Protein AF-Q3Z9Q5-F1 (afdb_monomer)

InterPro domains:
  IPR000878 Tetrapyrrole methylase [PF00590] (7-148)
  IPR012818 Precorrin-6Y methyltransferase [cd11644] (8-161)
  IPR014776 Tetrapyrrole methylase, subdomain 2 [G3DSA:3.30.950.10] (51-164)
  IPR014777 Tetrapyrrole methylase, subdomain 1 [G3DSA:3.40.1010.10] (1-50)
  IPR035996 Tetrapyrrole methylase superfamily [SSF53790] (7-161)
  IPR050714 Cobalamin biosynthesis methyltransferase [PTHR43182] (4-163)

Organism: Dehalococcoides mccartyi (strain ATCC BAA-2266 / KCTC 15142 / 195) (NCBI:txid243164)

pLDDT: mean 90.01, std 10.98, range [51.0, 98.69]

Structure (mmCIF, N/CA/C/O backbone):
data_AF-Q3Z9Q5-F1
#
_entry.id   AF-Q3Z9Q5-F1
#
loop_
_atom_site.group_PDB
_atom_site.id
_atom_site.type_symbol
_atom_site.label_atom_id
_atom_site.label_alt_id
_atom_site.label_comp_id
_atom_site.label_asym_id
_atom_site.label_entity_id
_atom_site.label_seq_id
_atom_site.pdbx_PDB_ins_code
_atom_site.Cartn_x
_atom_site.Cartn_y
_atom_site.Cartn_z
_atom_site.occupancy
_atom_site.B_iso_or_equiv
_atom_site.auth_seq_id
_atom_site.auth_comp_id
_atom_site.auth_asym_id
_atom_site.auth_atom_id
_atom_site.pdbx_PDB_model_num
ATOM 1 N N . MET A 1 1 ? -16.118 13.053 15.402 1.00 64.06 1 MET A N 1
ATOM 2 C CA . MET A 1 1 ? -15.654 13.420 16.759 1.00 64.06 1 MET A CA 1
ATOM 3 C C . MET A 1 1 ? -15.403 12.155 17.595 1.00 64.06 1 MET A C 1
ATOM 5 O O . MET A 1 1 ? -16.195 11.872 18.482 1.00 64.06 1 MET A O 1
ATOM 9 N N . PRO A 1 2 ? -14.334 11.372 17.342 1.00 81.06 2 PRO A N 1
ATOM 10 C CA . PRO A 1 2 ? -14.096 10.114 18.070 1.00 81.06 2 PRO A CA 1
ATOM 11 C C . PRO A 1 2 ? -13.952 10.285 19.593 1.00 81.06 2 PRO A C 1
ATOM 13 O O . PRO A 1 2 ? -14.474 9.485 20.356 1.00 81.06 2 PRO A O 1
ATOM 16 N N . LYS A 1 3 ? -13.321 11.381 20.036 1.00 85.88 3 LYS A N 1
ATOM 17 C CA . LYS A 1 3 ? -13.157 11.705 21.464 1.00 85.88 3 LYS A CA 1
ATOM 18 C C . LYS A 1 3 ? -14.478 11.958 22.194 1.00 85.88 3 LYS A C 1
ATOM 20 O O . LYS A 1 3 ? -14.591 11.606 23.357 1.00 85.88 3 LYS A O 1
ATOM 25 N N . LEU A 1 4 ? -15.459 12.571 21.528 1.00 90.00 4 LEU A N 1
ATOM 26 C CA . LEU A 1 4 ? -16.760 12.841 22.145 1.00 90.00 4 LEU A CA 1
ATOM 27 C C . LEU A 1 4 ? -17.525 11.531 22.368 1.00 90.00 4 LEU A C 1
ATOM 29 O O . LEU A 1 4 ? -17.988 11.290 23.474 1.00 90.00 4 LEU A O 1
ATOM 33 N N . ALA A 1 5 ? -17.539 10.659 21.354 1.00 89.56 5 ALA A N 1
ATOM 34 C CA . ALA A 1 5 ? -18.138 9.330 21.457 1.00 89.56 5 ALA A CA 1
ATOM 35 C C . ALA A 1 5 ? -17.489 8.490 22.571 1.00 89.56 5 ALA A C 1
ATOM 37 O O . ALA A 1 5 ? -18.191 7.817 23.314 1.00 89.56 5 ALA A O 1
ATOM 38 N N . ALA A 1 6 ? -16.161 8.568 22.729 1.00 91.56 6 ALA A N 1
ATOM 39 C CA . ALA A 1 6 ? -15.458 7.900 23.825 1.00 91.56 6 ALA A CA 1
ATOM 40 C C . ALA A 1 6 ? -15.893 8.425 25.208 1.00 91.56 6 ALA A C 1
ATOM 42 O O . ALA A 1 6 ? -16.159 7.633 26.106 1.00 91.56 6 ALA A O 1
ATOM 43 N N . LEU A 1 7 ? -16.006 9.746 25.384 1.00 93.00 7 LEU A N 1
ATOM 44 C CA . LEU A 1 7 ? -16.436 10.343 26.655 1.00 93.00 7 LEU A CA 1
ATOM 45 C C . LEU A 1 7 ? -17.888 9.994 27.006 1.00 93.00 7 LEU A C 1
ATOM 47 O O . LEU A 1 7 ? -18.184 9.672 28.156 1.00 93.00 7 LEU A O 1
ATOM 51 N N . GLU A 1 8 ? -18.791 10.054 26.027 1.00 94.62 8 GLU A N 1
ATOM 52 C CA . GLU A 1 8 ? -20.200 9.691 26.214 1.00 94.62 8 GLU A CA 1
ATOM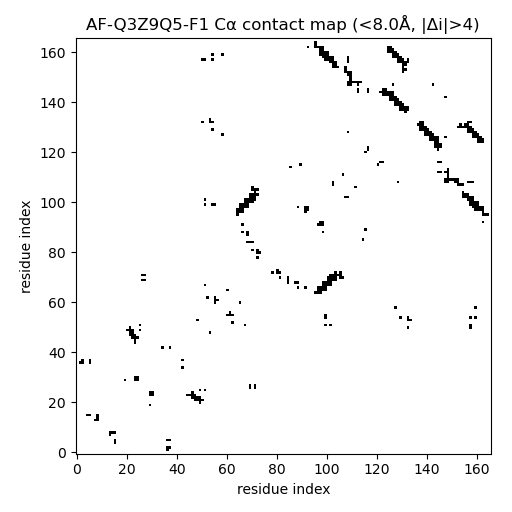 53 C C . GLU A 1 8 ? -20.342 8.214 26.586 1.00 94.62 8 GLU A C 1
ATOM 55 O O . GLU A 1 8 ? -20.997 7.890 27.577 1.00 94.62 8 GLU A O 1
ATOM 60 N N . ALA A 1 9 ? -19.644 7.332 25.870 1.00 94.81 9 ALA A N 1
ATOM 61 C CA . ALA A 1 9 ? -19.679 5.905 26.146 1.00 94.81 9 ALA A CA 1
ATOM 62 C C . ALA A 1 9 ? -19.088 5.545 27.517 1.00 94.81 9 ALA A C 1
ATOM 64 O O . ALA A 1 9 ? -19.660 4.711 28.212 1.00 94.81 9 ALA A O 1
ATOM 65 N N . GLN A 1 10 ? -18.017 6.214 27.968 1.00 93.12 10 GLN A N 1
ATOM 66 C CA . GLN A 1 10 ? -17.495 6.026 29.332 1.00 93.12 10 GLN A CA 1
ATOM 67 C C . GLN A 1 10 ? -18.509 6.420 30.403 1.00 93.12 10 GLN A C 1
ATOM 69 O O . GLN A 1 10 ? -18.603 5.760 31.435 1.00 93.12 10 GLN A O 1
ATOM 74 N N . LYS A 1 11 ? -19.260 7.501 30.175 1.00 94.31 11 LYS A N 1
ATOM 75 C CA . LYS A 1 11 ? -20.268 7.976 31.125 1.00 94.31 11 LYS A CA 1
ATOM 76 C C . LYS A 1 11 ? -21.463 7.024 31.216 1.00 94.31 11 LYS A C 1
ATOM 78 O O . LYS A 1 11 ? -22.005 6.845 32.303 1.00 94.31 11 LYS A O 1
ATOM 83 N N . ASN A 1 12 ? -21.877 6.456 30.087 1.00 95.81 12 ASN A N 1
ATOM 84 C CA . ASN A 1 12 ? -23.103 5.667 29.984 1.00 95.81 12 ASN A CA 1
ATOM 85 C C . ASN A 1 12 ? -22.876 4.149 30.092 1.00 95.81 12 ASN A C 1
ATOM 87 O O . ASN A 1 12 ? -23.832 3.416 30.328 1.00 95.81 12 ASN A O 1
ATOM 91 N N . GLY A 1 13 ? -21.636 3.676 29.934 1.00 93.56 13 GLY A N 1
ATOM 92 C CA . GLY A 1 13 ? -21.322 2.249 29.817 1.00 93.56 13 GLY A CA 1
ATOM 93 C C . GLY A 1 13 ? -21.634 1.664 28.435 1.00 93.56 13 GLY A C 1
ATOM 94 O O . GLY A 1 13 ? -21.876 0.464 28.327 1.00 93.56 13 GLY A O 1
ATOM 95 N N . ASP A 1 14 ? -21.650 2.494 27.387 1.00 94.75 14 ASP A N 1
ATOM 96 C CA . ASP A 1 14 ? -22.009 2.069 26.030 1.00 94.75 14 ASP A CA 1
ATOM 97 C C . ASP A 1 14 ? -20.846 1.362 25.313 1.00 94.75 14 ASP A C 1
ATOM 99 O O . ASP A 1 14 ? -19.668 1.682 25.495 1.00 94.75 14 ASP A O 1
ATOM 103 N N . THR A 1 15 ? -21.183 0.440 24.409 1.00 93.94 15 THR A N 1
ATOM 104 C CA . THR A 1 15 ? -20.229 -0.128 23.448 1.00 93.94 15 THR A CA 1
ATOM 105 C C . THR A 1 15 ? -20.069 0.799 22.24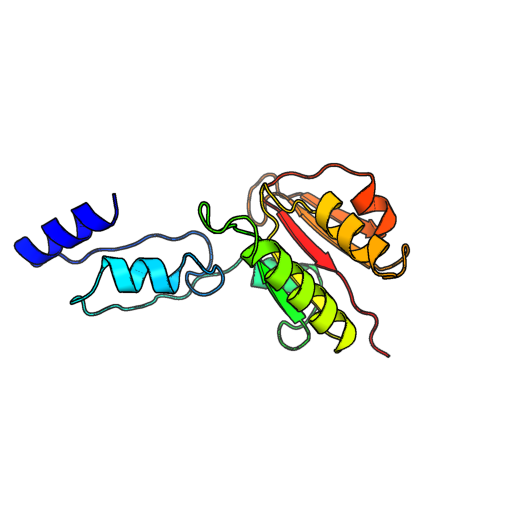5 1.00 93.94 15 THR A C 1
ATOM 107 O O . THR A 1 15 ? -21.055 1.232 21.648 1.00 93.94 15 THR A O 1
ATOM 110 N N . VAL A 1 16 ? -18.825 1.064 21.835 1.00 92.75 16 VAL A N 1
ATOM 111 C CA . VAL A 1 16 ? -18.522 1.903 20.666 1.00 92.75 16 VAL A CA 1
ATOM 112 C C . VAL A 1 16 ? -17.949 1.062 19.537 1.00 92.75 16 VAL A C 1
ATOM 114 O O . VAL A 1 16 ? -16.968 0.349 19.719 1.00 92.75 16 VAL A O 1
ATOM 117 N N . VAL A 1 17 ? -18.512 1.218 18.338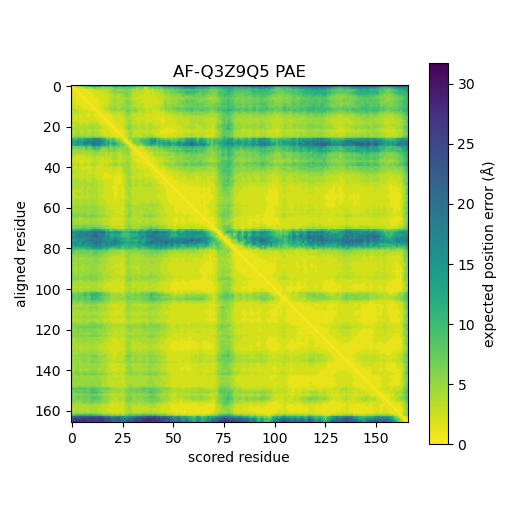 1.00 92.56 17 VAL A N 1
ATOM 118 C CA . VAL A 1 17 ? -17.970 0.627 17.109 1.00 92.56 17 VAL A CA 1
ATOM 119 C C . VAL A 1 17 ? -17.306 1.713 16.270 1.00 92.56 17 VAL A C 1
ATOM 121 O O . VAL A 1 17 ? -17.940 2.693 15.875 1.00 92.56 17 VAL A O 1
ATOM 124 N N . VAL A 1 18 ? -16.020 1.530 15.965 1.00 89.06 18 VAL A N 1
ATOM 125 C CA . VAL A 1 18 ? -15.261 2.429 15.086 1.00 89.06 18 VAL A CA 1
ATOM 126 C C . VAL A 1 18 ? -15.120 1.786 13.713 1.00 89.06 18 VAL A C 1
ATOM 128 O O . VAL A 1 18 ? -14.258 0.939 13.497 1.00 89.06 18 VAL A O 1
ATOM 131 N N . LEU A 1 19 ? -15.941 2.223 12.758 1.00 89.25 19 LEU A N 1
ATOM 132 C CA . LEU A 1 19 ? -15.834 1.743 11.384 1.00 89.25 19 LEU A CA 1
ATOM 133 C C . LEU A 1 19 ? -14.651 2.409 10.667 1.00 89.25 19 LEU A C 1
ATOM 135 O O . LEU A 1 19 ? -14.557 3.638 10.581 1.00 89.25 19 LEU A O 1
ATOM 139 N N . LYS A 1 20 ? -13.751 1.585 10.131 1.00 84.81 20 LYS A N 1
ATOM 140 C CA . LYS A 1 20 ? -12.602 1.999 9.319 1.00 84.81 20 LYS A CA 1
ATOM 141 C C . LYS A 1 20 ? -12.686 1.329 7.952 1.00 84.81 20 LYS A C 1
ATOM 143 O O . LYS A 1 20 ? -13.106 0.184 7.839 1.00 84.81 20 LYS A O 1
ATOM 148 N N . THR A 1 21 ? -12.285 2.050 6.911 1.00 86.06 21 THR A N 1
ATOM 149 C CA . THR A 1 21 ? -12.178 1.491 5.561 1.00 86.06 21 THR A CA 1
ATOM 150 C C . THR A 1 21 ? -10.989 0.540 5.476 1.00 86.06 21 THR A C 1
ATOM 152 O O . THR A 1 21 ? -9.886 0.899 5.890 1.00 86.06 21 THR A O 1
ATOM 155 N N . GLY A 1 22 ? -11.200 -0.629 4.873 1.00 89.75 22 GLY A N 1
ATOM 156 C CA . GLY A 1 22 ? -10.163 -1.637 4.689 1.00 89.75 22 GLY A CA 1
ATOM 157 C C . GLY A 1 22 ? -9.820 -2.344 5.997 1.00 89.75 22 GLY A C 1
ATOM 158 O O . GLY A 1 22 ? -10.713 -2.766 6.725 1.00 89.75 22 GLY A O 1
ATOM 159 N N . ASP A 1 23 ? -8.527 -2.457 6.287 1.00 90.62 23 ASP A N 1
ATOM 160 C CA . ASP A 1 23 ? -8.032 -3.061 7.522 1.00 90.62 23 ASP A CA 1
ATOM 161 C C . ASP A 1 23 ? -7.482 -1.985 8.484 1.00 90.62 23 ASP A C 1
ATOM 163 O O . ASP A 1 23 ? -6.678 -1.139 8.060 1.00 90.62 23 ASP A O 1
ATOM 167 N N . PRO A 1 24 ? -7.876 -1.992 9.774 1.00 86.62 24 PRO A N 1
ATOM 168 C CA . PRO A 1 24 ? -7.451 -0.982 10.743 1.00 86.62 24 PRO A CA 1
ATOM 169 C C . PRO A 1 24 ? -5.948 -1.013 11.079 1.00 86.62 24 PRO A C 1
ATOM 171 O O . PRO A 1 24 ? -5.448 -0.040 11.648 1.00 86.62 24 PRO A O 1
ATOM 174 N N . LEU A 1 25 ? -5.216 -2.073 10.718 1.00 86.69 25 LEU A N 1
ATOM 175 C CA . LEU A 1 25 ? -3.797 -2.275 11.030 1.00 86.69 25 LEU A CA 1
ATOM 176 C C . LEU A 1 25 ? -2.842 -1.841 9.905 1.00 86.69 25 LEU A C 1
ATOM 178 O O . LEU A 1 25 ? -1.636 -1.758 10.123 1.00 86.69 25 LEU A O 1
ATOM 182 N N . VAL A 1 26 ? -3.342 -1.534 8.704 1.00 83.62 26 VAL A N 1
ATOM 183 C CA . VAL A 1 26 ? -2.486 -1.217 7.541 1.00 83.62 26 VAL A CA 1
ATOM 184 C C . VAL A 1 26 ? -2.080 0.263 7.465 1.00 83.62 26 VAL A C 1
ATOM 186 O O . VAL A 1 26 ? -1.024 0.595 6.920 1.00 83.62 26 VAL A O 1
ATOM 189 N N . ALA A 1 27 ? -2.886 1.178 8.011 1.00 70.31 27 ALA A N 1
ATOM 190 C CA . ALA A 1 27 ? -2.609 2.616 7.971 1.00 70.31 27 ALA A CA 1
ATOM 191 C C . ALA A 1 27 ? -2.134 3.154 9.340 1.00 70.31 27 ALA A C 1
ATOM 193 O O . ALA A 1 27 ? -2.737 2.822 10.359 1.00 70.31 27 ALA A O 1
ATOM 194 N N . PRO A 1 28 ? -1.140 4.070 9.403 1.00 58.50 28 PRO A N 1
ATOM 195 C CA . PRO A 1 28 ? -0.555 4.535 10.670 1.00 58.50 28 PRO A CA 1
ATOM 196 C C . PRO A 1 28 ? -1.542 5.311 11.554 1.00 58.50 28 PRO A C 1
ATOM 198 O O . PRO A 1 28 ? -1.416 5.330 12.769 1.00 58.50 28 PRO A O 1
ATOM 201 N N . ALA A 1 29 ? -2.550 5.946 10.948 1.00 58.09 29 ALA A N 1
ATOM 202 C CA . ALA A 1 29 ? -3.634 6.628 11.662 1.00 58.09 29 ALA A CA 1
ATOM 203 C C . ALA A 1 29 ? -4.767 5.672 12.107 1.00 58.09 29 ALA A C 1
ATOM 205 O O . ALA A 1 29 ? -5.843 6.117 12.521 1.00 58.09 29 ALA A O 1
ATOM 206 N N . GLY A 1 30 ? -4.566 4.362 11.945 1.00 62.84 30 GLY A N 1
ATOM 207 C CA . GLY A 1 30 ? -5.482 3.308 12.355 1.00 62.84 30 GLY A CA 1
ATOM 208 C C . GLY A 1 30 ? -5.360 3.045 13.847 1.00 62.84 30 GLY A C 1
ATOM 209 O O . GLY A 1 30 ? -6.174 3.546 14.616 1.00 62.84 30 GLY A O 1
ATOM 210 N N . LEU A 1 31 ? -4.322 2.315 14.248 1.00 71.38 31 LEU A N 1
ATOM 211 C CA . LEU A 1 31 ? -4.237 1.743 15.587 1.00 71.38 31 LEU A CA 1
ATOM 212 C C . LEU A 1 31 ? -3.954 2.772 16.692 1.00 71.38 31 LEU A C 1
ATOM 214 O O . LEU A 1 31 ? -4.785 2.932 17.579 1.00 71.38 31 LEU A O 1
ATOM 218 N N . ASP A 1 32 ? -2.851 3.523 16.607 1.00 71.69 32 ASP A N 1
ATOM 219 C CA . ASP A 1 32 ? -2.420 4.446 17.675 1.00 71.69 32 ASP A CA 1
ATOM 220 C C . ASP A 1 32 ? -3.463 5.533 17.980 1.00 71.69 32 ASP A C 1
ATOM 222 O O . ASP A 1 32 ? -3.679 5.928 19.126 1.00 71.69 32 ASP A O 1
ATOM 226 N N . GLY A 1 33 ? -4.146 6.022 16.940 1.00 75.19 33 GLY A N 1
ATOM 227 C CA . GLY A 1 33 ? -5.204 7.018 17.091 1.00 75.19 33 GLY A CA 1
ATOM 228 C C . GLY A 1 33 ? -6.453 6.458 17.773 1.00 75.19 33 GLY A C 1
ATOM 229 O O . GLY A 1 33 ? -7.080 7.166 18.564 1.00 75.19 33 GLY A O 1
ATOM 230 N N . ILE A 1 34 ? -6.815 5.203 17.481 1.00 79.88 34 ILE A N 1
ATOM 231 C CA . ILE A 1 34 ? -7.955 4.524 18.111 1.00 79.88 34 ILE A CA 1
ATOM 232 C C . ILE A 1 34 ? -7.617 4.209 19.568 1.00 79.88 34 ILE A C 1
ATOM 234 O O . ILE A 1 34 ? -8.353 4.635 20.452 1.00 79.88 34 ILE A O 1
ATOM 238 N N . THR A 1 35 ? -6.484 3.559 19.835 1.00 81.62 35 THR A N 1
ATOM 239 C CA . THR A 1 35 ? -6.093 3.166 21.198 1.00 81.62 35 THR A CA 1
ATOM 240 C C . THR A 1 35 ? -5.892 4.377 22.108 1.00 81.62 35 THR A C 1
ATOM 242 O O . THR A 1 35 ? -6.330 4.358 23.253 1.00 81.62 35 THR A O 1
ATOM 245 N N . SER A 1 36 ? -5.327 5.479 21.597 1.00 85.19 36 SER A N 1
ATOM 246 C CA . SER A 1 36 ? -5.214 6.729 22.359 1.00 85.19 36 SER A CA 1
ATOM 247 C C . SER A 1 36 ? -6.572 7.387 22.634 1.00 85.19 36 SER A C 1
ATOM 249 O O . SER A 1 36 ? -6.778 7.929 23.718 1.00 85.19 36 SER A O 1
ATOM 251 N N . THR A 1 37 ? -7.498 7.363 21.670 1.00 87.25 37 THR A N 1
ATOM 252 C CA . THR A 1 37 ? -8.832 7.970 21.832 1.00 87.25 37 THR A CA 1
ATOM 253 C C . THR A 1 37 ? -9.696 7.187 22.817 1.00 87.25 37 THR A C 1
ATOM 255 O O . THR A 1 37 ? -10.413 7.795 23.606 1.00 87.25 37 THR A O 1
ATOM 258 N N . PHE A 1 38 ? -9.619 5.859 22.770 1.00 89.62 38 PHE A N 1
ATOM 259 C CA . PHE A 1 38 ? -10.404 4.939 23.592 1.00 89.62 38 PHE A CA 1
ATOM 260 C C . PHE A 1 38 ? -9.566 4.352 24.735 1.00 89.62 38 PHE A C 1
ATOM 262 O O . PHE A 1 38 ? -9.748 3.208 25.142 1.00 89.62 38 PHE A O 1
ATOM 269 N N . ASN A 1 39 ? -8.637 5.143 25.273 1.00 89.31 39 ASN A N 1
ATOM 270 C CA . ASN A 1 39 ? -7.872 4.748 26.446 1.00 89.31 39 ASN A CA 1
ATOM 271 C C . ASN A 1 39 ? -8.818 4.469 27.630 1.00 89.31 39 ASN A C 1
ATOM 273 O O . ASN A 1 39 ? -9.671 5.298 27.952 1.00 89.31 39 ASN A O 1
ATOM 277 N N . GLY A 1 40 ? -8.658 3.313 28.276 1.00 89.62 40 GLY A N 1
ATOM 278 C CA . GLY A 1 40 ? -9.542 2.847 29.351 1.00 89.62 40 GLY A CA 1
ATOM 279 C C . GLY A 1 40 ? -10.744 2.012 28.891 1.00 89.62 40 GLY A C 1
ATOM 280 O O . GLY A 1 40 ? -11.513 1.576 29.740 1.00 89.62 40 GLY A O 1
ATOM 281 N N . PHE A 1 41 ? -10.902 1.767 27.587 1.00 92.50 41 PHE A N 1
ATOM 282 C CA . PHE A 1 41 ? -11.812 0.744 27.065 1.00 92.50 41 PHE A CA 1
ATOM 283 C C . PHE A 1 41 ? -11.079 -0.589 26.876 1.00 92.50 41 PHE A C 1
ATOM 285 O O . PHE A 1 41 ? -9.880 -0.611 26.590 1.00 92.50 41 PHE A O 1
ATOM 292 N N . GLU A 1 42 ? -11.812 -1.698 26.965 1.00 91.94 42 GLU A N 1
ATOM 293 C CA . GLU A 1 42 ? -11.378 -2.968 26.380 1.00 91.94 42 GLU A CA 1
ATOM 294 C C . GLU A 1 42 ? -11.535 -2.869 24.856 1.00 91.94 42 GLU A C 1
ATOM 296 O O . GLU A 1 42 ? -12.639 -2.670 24.348 1.00 91.94 42 GLU A O 1
ATOM 301 N N . VAL A 1 43 ? -10.418 -2.913 24.126 1.00 89.38 43 VAL A N 1
ATOM 302 C CA . VAL A 1 43 ? -10.401 -2.697 22.673 1.00 89.38 43 VAL A CA 1
ATOM 303 C C . VAL A 1 43 ? -10.214 -4.027 21.954 1.00 89.38 43 VAL A C 1
ATOM 305 O O . VAL A 1 43 ? -9.136 -4.618 22.004 1.00 89.38 43 VAL A O 1
ATOM 308 N N . GLU A 1 44 ? -11.241 -4.448 21.219 1.00 91.31 44 GLU A N 1
ATOM 309 C CA . GLU A 1 44 ? -11.169 -5.541 20.249 1.00 91.31 44 GLU A CA 1
ATOM 310 C C . GLU A 1 44 ? -10.901 -4.986 18.841 1.00 91.31 44 GLU A C 1
ATOM 312 O O . GLU A 1 44 ? -11.515 -4.005 18.410 1.00 91.31 44 GLU A O 1
ATOM 317 N N . ILE A 1 45 ? -9.979 -5.612 18.105 1.00 89.62 45 ILE A N 1
ATOM 318 C CA . ILE A 1 45 ? -9.665 -5.245 16.720 1.00 89.62 45 ILE A CA 1
ATOM 319 C C . ILE A 1 45 ? -10.189 -6.337 15.797 1.00 89.62 45 ILE A C 1
ATOM 321 O O . ILE A 1 45 ? -9.654 -7.444 15.771 1.00 89.62 45 ILE A O 1
ATOM 325 N N . ILE A 1 46 ? -11.189 -5.991 14.988 1.00 92.56 46 ILE A N 1
ATOM 326 C CA . ILE A 1 46 ? -11.705 -6.866 13.937 1.00 92.56 46 ILE A CA 1
ATOM 327 C C . ILE A 1 46 ? -10.932 -6.586 12.637 1.00 92.56 46 ILE A C 1
ATOM 329 O O . ILE A 1 46 ? -10.986 -5.452 12.145 1.00 92.56 46 ILE A O 1
ATOM 333 N N . PRO A 1 47 ? -10.196 -7.568 12.080 1.00 93.00 47 PRO A N 1
ATOM 334 C CA . PRO A 1 47 ? -9.473 -7.382 10.827 1.00 93.00 47 PRO A CA 1
ATOM 335 C C . PRO A 1 47 ? -10.440 -7.213 9.652 1.00 93.00 47 PRO A C 1
ATOM 337 O O . PRO A 1 47 ? -11.573 -7.697 9.670 1.00 93.00 47 PRO A O 1
ATOM 340 N N . GLY A 1 48 ? -9.970 -6.542 8.605 1.00 91.88 48 GLY A N 1
ATOM 341 C CA . GLY A 1 48 ? -10.732 -6.282 7.388 1.00 91.88 48 GLY A CA 1
ATOM 342 C C . GLY A 1 48 ? -9.952 -6.644 6.131 1.00 91.88 48 GLY A C 1
ATOM 343 O O . GLY A 1 48 ? -8.752 -6.905 6.165 1.00 91.88 48 GLY A O 1
ATOM 344 N N . ILE A 1 49 ? -10.629 -6.646 4.981 1.00 93.75 49 ILE A N 1
ATOM 345 C CA . ILE A 1 49 ? -9.947 -6.810 3.693 1.00 93.75 49 ILE A CA 1
ATOM 346 C C . ILE A 1 49 ? -9.345 -5.463 3.290 1.00 93.75 49 ILE A C 1
ATOM 348 O O . ILE A 1 49 ? -10.055 -4.512 2.968 1.00 93.75 49 ILE A O 1
ATOM 352 N N . SER A 1 50 ? -8.019 -5.384 3.297 1.00 93.38 50 SER A N 1
ATOM 353 C CA . SER A 1 50 ? -7.261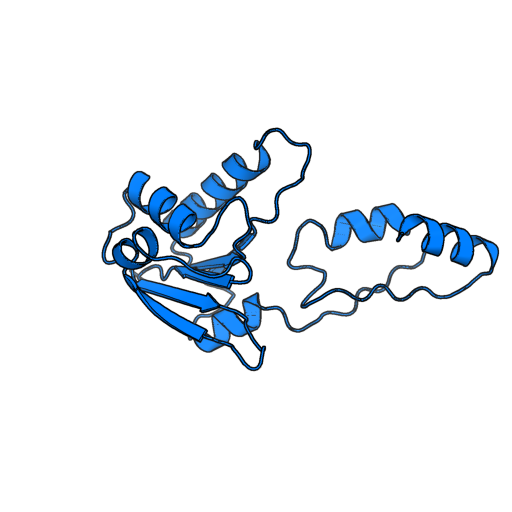 -4.202 2.902 1.00 93.38 50 SER A CA 1
ATOM 354 C C . SER A 1 50 ? -7.081 -4.098 1.388 1.00 93.38 50 SER A C 1
ATOM 356 O O . S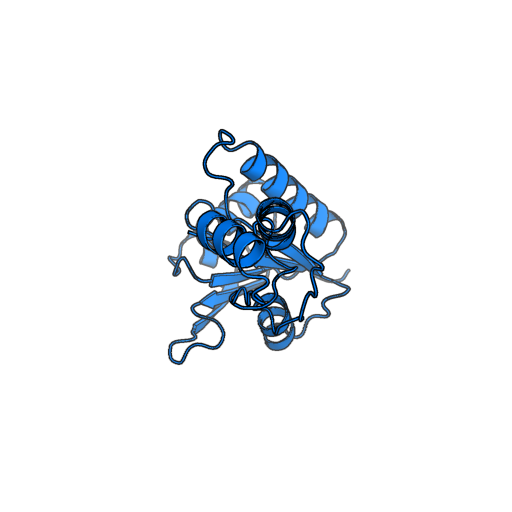ER A 1 50 ? -6.926 -5.096 0.681 1.00 93.38 50 SER A O 1
ATOM 358 N N . SER A 1 51 ? -6.944 -2.864 0.896 1.00 94.31 51 SER A N 1
ATOM 359 C CA . SER A 1 51 ? -6.491 -2.598 -0.473 1.00 94.31 51 SER A CA 1
ATOM 360 C C . SER A 1 51 ? -5.099 -3.175 -0.761 1.00 94.31 51 SER A C 1
ATOM 362 O O . SER A 1 51 ? -4.794 -3.466 -1.913 1.00 94.31 51 SER A O 1
ATOM 364 N N . VAL A 1 52 ? -4.282 -3.421 0.272 1.00 95.81 52 VAL A N 1
ATOM 365 C CA . VAL A 1 52 ? -3.010 -4.153 0.157 1.00 95.81 52 VAL A CA 1
ATOM 366 C C . VAL A 1 52 ? -3.227 -5.587 -0.320 1.00 95.81 52 VAL A C 1
ATOM 368 O O . VAL A 1 52 ? -2.557 -6.027 -1.251 1.00 95.81 52 VAL A O 1
ATOM 371 N N . GLN A 1 53 ? -4.169 -6.309 0.294 1.00 97.12 53 GLN A N 1
ATOM 372 C CA . GLN A 1 53 ? -4.470 -7.695 -0.074 1.00 97.12 53 GLN A CA 1
ATOM 373 C C . GLN A 1 53 ? -5.039 -7.756 -1.494 1.00 97.12 53 GLN A C 1
ATOM 375 O O . GLN A 1 53 ? -4.616 -8.590 -2.292 1.00 97.12 53 GLN A O 1
ATOM 380 N N . LEU A 1 54 ? -5.935 -6.822 -1.835 1.00 96.88 54 LEU A N 1
ATOM 381 C CA . LEU A 1 54 ? -6.483 -6.694 -3.188 1.00 96.88 54 LEU A CA 1
ATOM 382 C C . LEU A 1 54 ? -5.389 -6.416 -4.227 1.00 96.88 54 LEU A C 1
ATOM 384 O O . LEU A 1 54 ? -5.377 -7.037 -5.289 1.00 96.88 54 LEU A O 1
ATOM 388 N N . ALA A 1 55 ? -4.459 -5.507 -3.924 1.00 97.81 55 ALA A N 1
ATOM 389 C CA . ALA A 1 55 ? -3.360 -5.170 -4.819 1.00 97.81 55 ALA A CA 1
ATOM 390 C C . ALA A 1 55 ? -2.403 -6.347 -5.029 1.00 97.81 55 ALA A C 1
ATOM 392 O O . ALA A 1 55 ? -2.041 -6.622 -6.170 1.00 97.81 55 ALA A O 1
ATOM 393 N N . ALA A 1 56 ? -2.047 -7.070 -3.964 1.00 97.88 56 ALA A N 1
ATOM 394 C CA . ALA A 1 56 ? -1.210 -8.265 -4.058 1.00 97.88 56 ALA A CA 1
ATOM 395 C C . ALA A 1 56 ? -1.869 -9.358 -4.913 1.00 97.88 56 ALA A C 1
ATOM 397 O O . ALA A 1 56 ? -1.242 -9.884 -5.831 1.00 97.88 56 ALA A O 1
ATOM 398 N N . ALA A 1 57 ? -3.160 -9.624 -4.682 1.00 98.00 57 ALA A N 1
ATOM 399 C CA . ALA A 1 57 ? -3.925 -10.602 -5.451 1.00 98.00 57 ALA A CA 1
ATOM 400 C C . ALA A 1 57 ? -3.988 -10.244 -6.946 1.00 98.00 57 ALA A C 1
ATOM 402 O O . ALA A 1 57 ? -3.739 -11.095 -7.795 1.00 98.00 57 ALA A O 1
ATOM 403 N N . LYS A 1 58 ? -4.260 -8.975 -7.281 1.00 97.94 58 LYS A N 1
ATOM 404 C CA . LYS A 1 58 ? -4.300 -8.493 -8.675 1.00 97.94 58 LYS A CA 1
ATOM 405 C C . LYS A 1 58 ? -2.919 -8.465 -9.336 1.00 97.94 58 LYS A C 1
ATOM 407 O O . LYS A 1 58 ? -2.817 -8.666 -10.541 1.00 97.94 58 LYS A O 1
ATOM 412 N N . ALA A 1 59 ? -1.867 -8.214 -8.559 1.00 97.31 59 ALA A N 1
ATOM 413 C CA . ALA A 1 59 ? -0.485 -8.221 -9.032 1.00 97.31 59 ALA A CA 1
ATOM 414 C C . ALA A 1 59 ? 0.075 -9.638 -9.219 1.00 97.31 59 ALA A C 1
ATOM 416 O O . ALA A 1 59 ? 1.078 -9.797 -9.912 1.00 97.31 59 ALA A O 1
ATOM 417 N N . GLY A 1 60 ? -0.542 -10.645 -8.592 1.00 97.06 60 GLY A N 1
ATOM 418 C CA . GLY A 1 60 ? -0.019 -12.008 -8.548 1.00 97.06 60 GLY A CA 1
ATOM 419 C C . GLY A 1 60 ? 1.264 -12.127 -7.722 1.00 97.06 60 GLY A C 1
ATOM 420 O O . GLY A 1 60 ? 2.126 -12.926 -8.072 1.00 97.06 60 GLY A O 1
ATOM 421 N N . ILE A 1 61 ? 1.411 -11.322 -6.662 1.00 96.69 61 ILE A N 1
ATOM 422 C CA . ILE A 1 61 ? 2.590 -11.343 -5.780 1.00 96.69 61 ILE A CA 1
ATOM 423 C C . ILE A 1 61 ? 2.218 -11.811 -4.374 1.00 96.69 61 ILE A C 1
ATOM 425 O O . ILE A 1 61 ? 1.119 -11.540 -3.882 1.00 96.69 61 ILE A O 1
ATOM 429 N N . SER A 1 62 ? 3.155 -12.479 -3.703 1.00 96.69 62 SER A N 1
ATOM 430 C CA . SER A 1 62 ? 3.022 -12.802 -2.285 1.00 96.69 62 SER A CA 1
ATOM 431 C C . SER A 1 62 ? 3.164 -11.541 -1.435 1.00 96.69 62 SER A C 1
ATOM 433 O O . SER A 1 62 ? 4.011 -10.689 -1.700 1.00 96.69 62 SER A O 1
ATOM 435 N N . LEU A 1 63 ? 2.377 -11.441 -0.361 1.00 96.38 63 LEU A N 1
ATOM 436 C CA . LEU A 1 63 ? 2.576 -10.397 0.649 1.00 96.38 63 LEU A CA 1
ATOM 437 C C . LEU A 1 63 ? 3.878 -10.589 1.436 1.00 96.38 63 LEU A C 1
ATOM 439 O O . LEU A 1 63 ? 4.403 -9.615 1.964 1.00 96.38 63 LEU A O 1
ATOM 443 N N . TYR A 1 64 ? 4.394 -11.819 1.504 1.00 95.56 64 TYR A N 1
ATOM 444 C CA . TYR A 1 64 ? 5.679 -12.120 2.139 1.00 95.56 64 TYR A CA 1
ATOM 445 C C . TYR A 1 64 ? 6.849 -11.450 1.400 1.00 95.56 64 TYR A C 1
ATOM 447 O O . TYR A 1 64 ? 7.760 -10.930 2.036 1.00 95.56 64 TYR A O 1
ATOM 455 N N . ASP A 1 65 ? 6.766 -11.375 0.069 1.00 95.69 65 ASP A N 1
ATOM 456 C CA . ASP A 1 65 ? 7.799 -10.805 -0.805 1.00 95.69 65 ASP A CA 1
ATOM 457 C C . ASP A 1 65 ? 7.579 -9.305 -1.083 1.00 95.69 65 ASP A C 1
ATOM 459 O O . ASP A 1 65 ? 8.159 -8.732 -2.008 1.00 95.69 65 ASP A O 1
ATOM 463 N N . ALA A 1 66 ? 6.710 -8.642 -0.309 1.00 96.94 66 ALA A N 1
ATOM 464 C CA . ALA A 1 66 ? 6.323 -7.256 -0.537 1.00 96.94 66 ALA A CA 1
ATOM 465 C C . ALA A 1 66 ? 6.463 -6.386 0.717 1.00 96.94 66 ALA A C 1
ATOM 467 O O . ALA A 1 66 ? 6.073 -6.747 1.825 1.00 96.94 66 ALA A O 1
ATOM 468 N N . ALA A 1 67 ? 6.939 -5.158 0.524 1.00 96.94 67 ALA A N 1
ATOM 469 C CA . ALA A 1 67 ? 6.894 -4.116 1.533 1.00 96.94 67 ALA A CA 1
ATOM 470 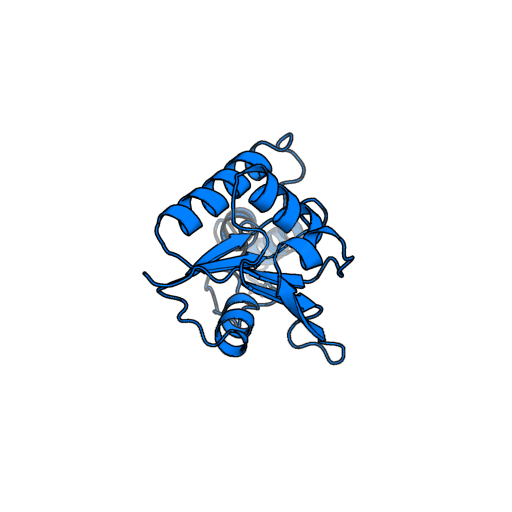C C . ALA A 1 67 ? 5.676 -3.210 1.331 1.00 96.94 67 ALA A C 1
ATOM 472 O O . ALA A 1 67 ? 5.468 -2.626 0.264 1.00 96.94 67 ALA A O 1
ATOM 473 N N . ILE A 1 68 ? 4.910 -3.019 2.404 1.00 95.12 68 ILE A N 1
ATOM 474 C CA . ILE A 1 68 ? 3.797 -2.070 2.441 1.00 95.12 68 ILE A CA 1
ATOM 475 C C . ILE A 1 68 ? 4.339 -0.689 2.818 1.00 95.12 68 ILE A C 1
ATOM 477 O O . ILE A 1 68 ? 4.929 -0.499 3.889 1.00 95.12 68 ILE A O 1
ATOM 481 N N . ILE A 1 69 ? 4.119 0.288 1.941 1.00 93.38 69 ILE A N 1
ATOM 482 C CA . ILE A 1 69 ? 4.475 1.693 2.145 1.00 93.38 69 ILE A CA 1
ATOM 483 C C . ILE A 1 69 ? 3.199 2.521 2.084 1.00 93.38 69 ILE A C 1
ATOM 485 O O . ILE A 1 69 ? 2.396 2.382 1.173 1.00 93.38 69 ILE A O 1
ATOM 489 N N . THR A 1 70 ? 3.007 3.413 3.046 1.00 88.81 70 THR A N 1
ATOM 490 C CA . THR A 1 70 ? 1.789 4.221 3.151 1.00 88.81 70 THR A CA 1
ATOM 491 C C . THR A 1 70 ? 2.133 5.692 3.267 1.00 88.81 70 THR A C 1
ATOM 493 O O . THR A 1 70 ? 2.889 6.101 4.151 1.00 88.81 70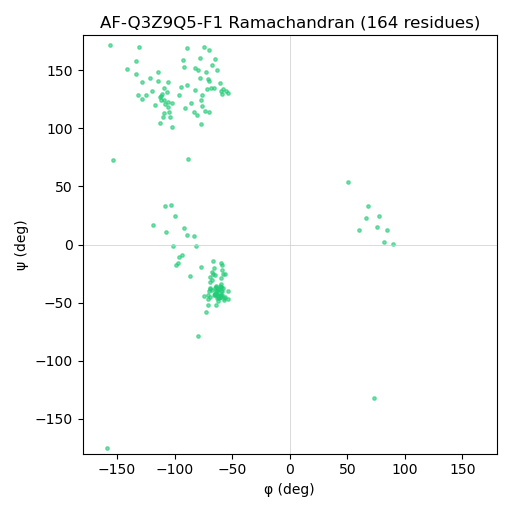 THR A O 1
ATOM 496 N N . TYR A 1 71 ? 1.572 6.502 2.373 1.00 86.00 71 TYR A N 1
ATOM 497 C CA . TYR A 1 71 ? 1.831 7.935 2.285 1.00 86.00 71 TYR A CA 1
ATOM 498 C C . TYR A 1 71 ? 0.662 8.812 2.738 1.00 86.00 71 TYR A C 1
ATOM 500 O O . TYR A 1 71 ? 0.507 9.945 2.280 1.00 86.00 71 TYR A O 1
ATOM 508 N N . HIS A 1 72 ? -0.103 8.349 3.725 1.00 73.12 72 HIS A N 1
ATOM 509 C CA . HIS A 1 72 ? -0.941 9.247 4.516 1.00 73.12 72 HIS A CA 1
ATOM 510 C C . HIS A 1 72 ? -0.046 10.123 5.407 1.00 73.12 72 HIS A C 1
ATOM 512 O O . HIS A 1 72 ? 0.656 9.577 6.264 1.00 73.12 72 HIS A O 1
ATOM 518 N N . PRO A 1 73 ? 0.007 11.450 5.200 1.00 59.53 73 PRO A N 1
ATOM 519 C CA . PRO A 1 73 ? 0.852 12.314 6.010 1.00 59.53 73 PRO A CA 1
ATOM 520 C C . PRO A 1 73 ? 0.277 12.484 7.417 1.00 59.53 73 PRO A C 1
ATOM 522 O O . PRO A 1 73 ? -0.939 12.552 7.589 1.00 59.53 73 PRO A O 1
ATOM 525 N N . LEU A 1 74 ? 1.155 12.660 8.406 1.00 59.94 74 LEU A N 1
ATOM 526 C CA . LEU A 1 74 ? 0.784 13.337 9.647 1.00 59.94 74 LEU A CA 1
ATOM 527 C C . LEU A 1 74 ? 0.734 14.848 9.350 1.00 59.94 74 LEU A C 1
ATOM 529 O O . LEU A 1 74 ? 1.754 15.404 8.941 1.00 59.94 74 LEU A O 1
ATOM 533 N N . PRO A 1 75 ? -0.414 15.537 9.504 1.00 55.00 75 PRO A N 1
ATOM 534 C CA . PRO A 1 75 ? -0.572 16.925 9.049 1.00 55.00 75 PRO A CA 1
ATOM 535 C C . PRO A 1 75 ? 0.407 17.941 9.667 1.00 55.00 75 PRO A C 1
ATOM 537 O O . PRO A 1 75 ? 0.593 19.019 9.110 1.00 55.00 75 PRO A O 1
ATOM 540 N N . HIS A 1 76 ? 1.054 17.610 10.791 1.00 57.44 76 HIS A N 1
ATOM 541 C CA . HIS A 1 76 ? 1.777 18.566 11.639 1.00 57.44 76 HIS A CA 1
ATOM 542 C C . HIS A 1 76 ? 3.287 18.300 11.793 1.00 57.44 76 HIS A C 1
ATOM 544 O O . HIS A 1 76 ? 3.915 18.830 12.702 1.00 57.44 76 HIS A O 1
ATOM 550 N N . ASP A 1 77 ? 3.904 17.494 10.928 1.00 62.91 77 ASP A N 1
ATOM 551 C CA . ASP A 1 77 ? 5.277 17.006 11.144 1.00 62.91 77 ASP A CA 1
ATOM 552 C C . ASP A 1 77 ? 6.381 17.734 10.335 1.00 62.91 77 ASP A C 1
ATOM 554 O O . ASP A 1 77 ? 7.563 17.383 10.414 1.00 62.91 77 ASP A O 1
ATOM 558 N N . GLY A 1 78 ? 6.011 18.706 9.493 1.00 59.25 78 GLY A N 1
ATOM 559 C CA . GLY A 1 78 ? 6.948 19.395 8.596 1.00 59.25 78 GLY A CA 1
ATOM 560 C C . GLY A 1 78 ? 7.556 18.500 7.499 1.00 59.25 78 GLY A C 1
ATOM 561 O O . GLY A 1 78 ? 8.637 18.792 6.984 1.00 59.25 78 GLY A O 1
ATOM 562 N N . GLY A 1 79 ? 6.906 17.386 7.140 1.00 63.38 79 GLY A N 1
ATOM 563 C CA . GLY A 1 79 ? 7.353 16.463 6.088 1.00 63.38 79 GLY A CA 1
ATOM 564 C C . GLY A 1 79 ? 8.518 15.541 6.476 1.00 63.38 79 GLY A C 1
ATOM 565 O O . GLY A 1 79 ? 9.146 14.950 5.592 1.00 63.38 79 GLY A O 1
ATOM 566 N N . LYS A 1 80 ? 8.836 15.412 7.770 1.00 68.00 80 LYS A N 1
ATOM 567 C CA . LYS A 1 80 ? 9.850 14.472 8.286 1.00 68.00 80 LYS A CA 1
ATOM 568 C C . LYS A 1 80 ? 9.445 13.013 8.028 1.00 68.00 80 LYS A C 1
ATOM 570 O O . LYS A 1 80 ? 10.258 12.219 7.554 1.00 68.00 80 LYS A O 1
ATOM 575 N N . ASP A 1 81 ? 8.181 12.699 8.256 1.00 80.38 81 ASP A N 1
ATOM 576 C CA . ASP A 1 81 ? 7.491 11.446 7.967 1.00 80.38 81 ASP A CA 1
ATOM 577 C C . ASP A 1 81 ? 7.607 11.082 6.485 1.00 80.38 81 ASP A C 1
ATOM 579 O O . ASP A 1 81 ? 8.007 9.969 6.147 1.00 80.38 81 ASP A O 1
ATOM 583 N N . LEU A 1 82 ? 7.395 12.050 5.587 1.00 84.38 82 LEU A N 1
ATOM 584 C CA . LEU A 1 82 ? 7.512 11.816 4.147 1.00 84.38 82 LEU A CA 1
ATOM 585 C C . LEU A 1 82 ? 8.930 11.377 3.749 1.00 84.38 82 LEU A C 1
ATOM 587 O O . LEU A 1 82 ? 9.089 10.427 2.981 1.00 84.38 82 LEU A O 1
ATOM 591 N N . ARG A 1 83 ? 9.973 12.020 4.297 1.00 86.75 83 ARG A N 1
ATOM 592 C CA . ARG A 1 83 ? 11.371 11.626 4.037 1.00 86.75 83 ARG A CA 1
ATOM 593 C C . ARG A 1 83 ? 11.684 10.233 4.579 1.00 86.75 83 ARG A C 1
ATOM 595 O O . ARG A 1 83 ? 12.331 9.453 3.882 1.00 86.75 83 ARG A O 1
ATOM 602 N N . LYS A 1 84 ? 11.216 9.909 5.789 1.00 88.75 84 LYS A N 1
ATOM 603 C CA . LYS A 1 84 ? 11.389 8.580 6.396 1.00 88.75 84 LYS A CA 1
ATOM 604 C C . LYS A 1 84 ? 10.706 7.494 5.559 1.00 88.75 84 LYS A C 1
ATOM 606 O O . LYS A 1 84 ? 11.325 6.478 5.262 1.00 88.75 84 LYS A O 1
ATOM 611 N N . LYS A 1 85 ? 9.470 7.734 5.114 1.00 90.31 85 LYS A N 1
ATOM 612 C CA . LYS A 1 85 ? 8.699 6.807 4.272 1.00 90.31 85 LYS A CA 1
ATOM 613 C C . LYS A 1 85 ? 9.328 6.598 2.896 1.00 90.31 85 LYS A C 1
ATOM 615 O O . LYS A 1 85 ? 9.425 5.465 2.446 1.00 90.31 85 LYS A O 1
ATOM 620 N N . ARG A 1 86 ? 9.818 7.662 2.244 1.00 92.75 86 ARG A N 1
ATOM 621 C CA . ARG A 1 86 ? 10.597 7.553 0.993 1.00 92.75 86 ARG A CA 1
ATOM 622 C C . ARG A 1 86 ? 11.872 6.732 1.171 1.00 92.75 86 ARG A C 1
ATOM 624 O O . ARG A 1 86 ? 12.184 5.938 0.298 1.00 92.75 86 ARG A O 1
ATOM 631 N N . ARG A 1 87 ? 12.582 6.883 2.293 1.00 94.06 87 ARG A N 1
ATOM 632 C CA . ARG A 1 87 ? 13.757 6.051 2.591 1.00 94.06 87 ARG A CA 1
ATOM 633 C C . ARG A 1 87 ? 13.377 4.578 2.749 1.00 94.06 87 ARG A C 1
ATOM 635 O O . ARG A 1 87 ? 13.901 3.763 2.011 1.00 94.06 87 ARG A O 1
ATOM 642 N N . ARG A 1 88 ? 12.383 4.272 3.592 1.00 94.75 88 ARG A N 1
ATOM 643 C CA . ARG A 1 88 ? 11.869 2.901 3.779 1.00 94.75 88 ARG A CA 1
ATOM 644 C C . ARG A 1 88 ? 11.457 2.243 2.456 1.00 94.75 88 ARG A C 1
ATOM 646 O O . ARG A 1 88 ? 11.710 1.064 2.266 1.00 94.75 88 ARG A O 1
ATOM 653 N N . MET A 1 89 ? 10.822 3.000 1.560 1.00 95.81 89 MET A N 1
ATOM 654 C CA . ME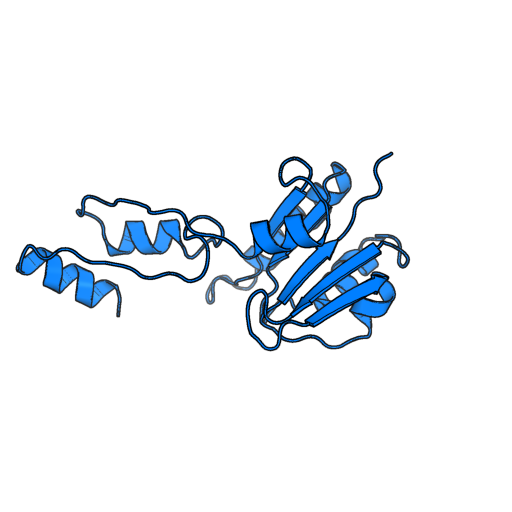T A 1 89 ? 10.438 2.524 0.229 1.00 95.81 89 MET A CA 1
ATOM 655 C C . MET A 1 89 ? 11.649 2.099 -0.614 1.00 95.81 89 MET A C 1
ATOM 657 O O . MET A 1 89 ? 11.605 1.065 -1.268 1.00 95.81 89 MET A O 1
ATOM 661 N N . LEU A 1 90 ? 12.721 2.892 -0.601 1.00 96.06 90 LEU A N 1
ATOM 662 C CA . LEU A 1 90 ? 13.940 2.592 -1.354 1.00 96.06 90 LEU A CA 1
ATOM 663 C C . LEU A 1 90 ? 14.702 1.414 -0.743 1.00 96.06 90 LEU A C 1
ATOM 665 O O . LEU A 1 90 ? 15.122 0.525 -1.477 1.00 96.06 90 LEU A O 1
ATOM 669 N N . ASP A 1 91 ? 14.824 1.384 0.587 1.00 96.56 91 ASP A N 1
ATOM 670 C CA . ASP A 1 91 ? 15.487 0.293 1.307 1.00 96.56 91 ASP A CA 1
ATOM 671 C C . ASP A 1 91 ? 14.793 -1.046 1.003 1.00 96.56 91 ASP A C 1
ATOM 673 O O . ASP A 1 91 ? 15.453 -2.026 0.673 1.00 96.56 91 ASP A O 1
ATOM 677 N N . ALA A 1 92 ? 13.457 -1.073 0.999 1.00 97.00 92 ALA A N 1
ATOM 678 C CA . ALA A 1 92 ? 12.692 -2.272 0.667 1.00 97.00 92 ALA A CA 1
ATOM 679 C C . ALA A 1 92 ? 12.978 -2.806 -0.747 1.00 97.00 92 ALA A C 1
ATOM 681 O O . ALA A 1 92 ? 13.183 -4.007 -0.905 1.00 97.00 92 ALA A O 1
ATOM 682 N N . LEU A 1 93 ? 13.051 -1.931 -1.759 1.00 95.62 93 LEU A N 1
ATOM 683 C CA . LEU A 1 93 ? 13.457 -2.347 -3.107 1.00 95.62 93 LEU A CA 1
ATOM 684 C C . LEU A 1 93 ? 14.895 -2.877 -3.125 1.00 95.62 93 LEU A C 1
ATOM 686 O O . LEU A 1 93 ? 15.164 -3.881 -3.774 1.00 95.62 93 LEU A O 1
ATOM 690 N N . SER A 1 94 ? 15.818 -2.247 -2.393 1.00 94.81 94 SER A N 1
ATOM 691 C CA . SER A 1 94 ? 17.200 -2.741 -2.311 1.00 94.81 94 SER A CA 1
ATOM 692 C C . SER A 1 94 ? 17.326 -4.103 -1.622 1.00 94.81 94 SER A C 1
ATOM 694 O O . SER A 1 94 ? 18.320 -4.792 -1.817 1.00 94.81 94 SER A O 1
ATOM 696 N N . TRP A 1 95 ? 16.324 -4.503 -0.834 1.00 95.56 95 TRP A N 1
ATOM 697 C CA . TRP A 1 95 ? 16.249 -5.816 -0.188 1.00 95.56 95 TRP A CA 1
ATOM 698 C C . TRP A 1 95 ? 15.546 -6.871 -1.052 1.00 95.56 95 TRP A C 1
ATOM 700 O O . TRP A 1 95 ? 15.247 -7.953 -0.558 1.00 95.56 95 TRP A O 1
ATOM 710 N N . GLY A 1 96 ? 15.241 -6.562 -2.316 1.00 95.56 96 GLY A N 1
ATOM 711 C CA . GLY A 1 96 ? 14.579 -7.489 -3.238 1.00 95.56 96 GLY A CA 1
ATOM 712 C C . GLY A 1 96 ? 13.055 -7.554 -3.091 1.00 95.56 96 GLY A C 1
ATOM 713 O O . GLY A 1 96 ? 12.401 -8.283 -3.828 1.00 95.56 96 GLY A O 1
ATOM 714 N N . LEU A 1 97 ? 12.451 -6.761 -2.198 1.00 97.56 97 LEU A N 1
ATOM 715 C CA . LEU A 1 97 ? 11.001 -6.778 -1.995 1.00 97.56 97 LEU A CA 1
ATOM 716 C C . LEU A 1 97 ? 10.285 -6.000 -3.099 1.00 97.56 97 LEU A C 1
ATOM 718 O O . LEU A 1 97 ? 10.739 -4.933 -3.521 1.00 97.56 97 LEU A O 1
ATOM 722 N N . HIS A 1 98 ? 9.118 -6.483 -3.517 1.00 98.00 98 HIS A N 1
ATOM 723 C CA . HIS A 1 98 ? 8.156 -5.662 -4.245 1.00 98.00 98 HIS A CA 1
ATOM 724 C C . HIS A 1 98 ? 7.641 -4.531 -3.345 1.00 98.00 98 HIS A C 1
ATOM 726 O O . HIS A 1 98 ? 7.684 -4.617 -2.117 1.00 98.00 98 HIS A O 1
ATOM 732 N N . LEU A 1 99 ? 7.093 -3.471 -3.933 1.00 98.06 99 LEU A N 1
ATOM 733 C CA . LEU A 1 99 ? 6.418 -2.426 -3.163 1.00 98.06 99 LEU A CA 1
ATOM 734 C C . LEU A 1 99 ? 4.919 -2.483 -3.389 1.00 98.06 99 LEU A C 1
ATOM 736 O O . LEU A 1 99 ? 4.482 -2.498 -4.534 1.00 98.06 99 LEU A O 1
ATOM 740 N N . ILE A 1 100 ? 4.147 -2.391 -2.309 1.00 97.81 100 ILE A N 1
ATOM 741 C CA . ILE A 1 100 ? 2.729 -2.029 -2.343 1.00 97.81 100 ILE A CA 1
ATOM 742 C C . ILE A 1 100 ? 2.601 -0.664 -1.673 1.00 97.81 100 ILE A C 1
ATOM 744 O O . ILE A 1 100 ? 2.714 -0.526 -0.454 1.00 97.81 100 ILE A O 1
ATOM 748 N N . VAL A 1 101 ? 2.404 0.364 -2.491 1.00 95.88 101 VAL A N 1
ATOM 749 C CA . VAL A 1 101 ? 2.390 1.763 -2.077 1.00 95.88 101 VAL A CA 1
ATOM 750 C C . VAL A 1 101 ? 0.956 2.277 -2.026 1.00 95.88 101 VAL A C 1
ATOM 752 O O . VAL A 1 101 ? 0.321 2.501 -3.055 1.00 95.88 101 VAL A O 1
ATOM 755 N N . LEU A 1 102 ? 0.458 2.526 -0.818 1.00 93.06 102 LEU A N 1
ATOM 756 C CA . LEU A 1 102 ? -0.765 3.288 -0.583 1.00 93.06 102 LEU A CA 1
ATOM 757 C C . LEU A 1 102 ? -0.419 4.763 -0.759 1.00 93.06 102 LEU A C 1
ATOM 759 O O . LEU A 1 102 ? 0.246 5.369 0.090 1.00 93.06 102 LEU A O 1
ATOM 763 N N . THR A 1 103 ? -0.813 5.315 -1.902 1.00 88.69 103 THR A N 1
ATOM 764 C CA . THR A 1 103 ? -0.493 6.697 -2.253 1.00 88.69 103 THR A CA 1
ATOM 765 C C . THR A 1 103 ? -1.343 7.682 -1.453 1.00 88.69 103 THR A C 1
ATOM 767 O O . THR A 1 103 ? -2.256 7.310 -0.718 1.00 88.69 103 THR A O 1
ATOM 770 N N . GLY A 1 104 ? -1.001 8.964 -1.528 1.00 84.56 104 GLY A N 1
ATOM 771 C CA . GLY A 1 104 ? -1.771 10.006 -0.861 1.00 84.56 104 GLY A CA 1
ATOM 772 C C . GLY A 1 104 ? -1.583 11.353 -1.531 1.00 84.56 104 GLY A C 1
ATOM 773 O O . GLY A 1 104 ? -0.702 11.530 -2.368 1.00 84.56 104 GLY A O 1
ATOM 774 N N . VAL A 1 105 ? -2.364 12.346 -1.112 1.00 81.69 105 VAL A N 1
ATOM 775 C CA . VAL A 1 105 ? -2.376 13.684 -1.735 1.00 81.69 105 VAL A CA 1
ATOM 776 C C . VAL A 1 105 ? -1.001 14.370 -1.782 1.00 81.69 105 VAL A C 1
ATOM 778 O O . VAL A 1 105 ? -0.752 15.195 -2.655 1.00 81.69 105 VAL A O 1
ATOM 781 N N . ARG A 1 106 ? -0.078 14.022 -0.871 1.00 81.62 106 ARG A N 1
ATOM 782 C CA . ARG A 1 106 ? 1.307 14.544 -0.851 1.00 81.62 106 ARG A CA 1
ATOM 783 C C . ARG A 1 106 ? 2.316 13.658 -1.592 1.00 81.62 106 ARG A C 1
ATOM 785 O O . ARG A 1 106 ? 3.466 14.057 -1.752 1.00 81.62 106 ARG A O 1
ATOM 792 N N . GLN A 1 107 ? 1.914 12.460 -2.002 1.00 89.25 107 GLN A N 1
ATOM 793 C CA . GLN A 1 107 ? 2.757 11.453 -2.640 1.00 89.25 107 GLN A CA 1
ATOM 794 C C . GLN A 1 107 ? 1.885 10.557 -3.534 1.00 89.25 107 GLN A C 1
ATOM 796 O O . GLN A 1 107 ? 1.569 9.415 -3.204 1.00 89.25 107 GLN A O 1
ATOM 801 N N . MET A 1 108 ? 1.464 11.135 -4.654 1.00 93.69 108 MET A N 1
ATOM 802 C CA . MET A 1 108 ? 0.673 10.491 -5.707 1.00 93.69 108 MET A CA 1
ATOM 803 C C . MET A 1 108 ? 1.522 9.456 -6.480 1.00 93.69 108 MET A C 1
ATOM 805 O O . MET A 1 108 ? 2.756 9.490 -6.363 1.00 93.69 108 MET A O 1
ATOM 809 N N . PRO A 1 109 ? 0.932 8.572 -7.311 1.00 96.50 109 PRO A N 1
ATOM 810 C CA . PRO A 1 109 ? 1.700 7.594 -8.094 1.00 96.50 109 PRO A CA 1
ATOM 811 C C . PRO A 1 109 ? 2.817 8.221 -8.942 1.00 96.50 109 PRO A C 1
ATOM 813 O O . PRO A 1 109 ? 3.969 7.805 -8.860 1.00 96.50 109 PRO A O 1
ATOM 816 N N . ASN A 1 110 ? 2.529 9.304 -9.667 1.00 96.50 110 ASN A N 1
ATOM 817 C CA . ASN A 1 110 ? 3.516 9.998 -10.500 1.00 96.50 110 ASN A CA 1
ATOM 818 C C . ASN A 1 110 ? 4.664 10.625 -9.689 1.00 96.50 110 ASN A C 1
ATOM 820 O O . ASN A 1 110 ? 5.826 10.547 -10.083 1.00 96.50 110 ASN A O 1
ATOM 824 N N . ALA A 1 111 ? 4.367 11.211 -8.527 1.00 94.94 111 ALA A N 1
ATOM 825 C CA . ALA A 1 111 ? 5.382 11.728 -7.611 1.00 94.94 111 ALA A CA 1
ATOM 826 C C . ALA A 1 111 ? 6.229 10.599 -6.997 1.00 94.94 111 ALA A C 1
ATOM 828 O O . ALA A 1 111 ? 7.400 10.805 -6.676 1.00 94.94 111 ALA A O 1
ATOM 829 N N . THR A 1 112 ? 5.641 9.414 -6.815 1.00 95.81 112 THR A N 1
ATOM 830 C CA . THR A 1 112 ? 6.334 8.212 -6.326 1.00 95.81 112 THR A CA 1
ATOM 831 C C . THR A 1 112 ? 7.271 7.673 -7.387 1.00 95.81 112 THR A C 1
ATOM 833 O O . THR A 1 112 ? 8.449 7.485 -7.101 1.00 95.81 112 THR A O 1
ATOM 836 N N . ALA A 1 113 ? 6.792 7.553 -8.624 1.00 97.62 113 ALA A N 1
ATOM 837 C CA . ALA A 1 113 ? 7.608 7.167 -9.763 1.00 97.62 113 ALA A CA 1
ATOM 838 C C . ALA A 1 113 ? 8.805 8.106 -9.959 1.00 97.62 113 ALA A C 1
ATOM 840 O O . ALA A 1 113 ? 9.934 7.635 -10.021 1.00 97.62 113 ALA A O 1
ATOM 841 N N . ARG A 1 114 ? 8.596 9.431 -9.937 1.00 97.25 114 ARG A N 1
ATOM 842 C CA . ARG A 1 114 ? 9.696 10.415 -10.009 1.00 97.25 114 ARG A CA 1
ATOM 843 C C . ARG A 1 114 ? 10.713 10.228 -8.887 1.00 97.25 114 ARG A C 1
ATOM 845 O O . ARG A 1 114 ? 11.901 10.158 -9.152 1.00 97.25 114 ARG A O 1
ATOM 852 N N . CYS A 1 115 ? 10.247 10.052 -7.650 1.00 95.62 115 CYS A N 1
ATOM 853 C CA . CYS A 1 115 ? 11.137 9.808 -6.515 1.00 95.62 115 CYS A CA 1
ATOM 854 C C . CYS A 1 115 ? 11.986 8.535 -6.679 1.00 95.62 115 CYS A C 1
ATOM 856 O O . CYS A 1 115 ? 13.105 8.496 -6.176 1.00 95.62 115 CYS A O 1
ATOM 858 N N . LEU A 1 116 ? 11.453 7.490 -7.316 1.00 97.06 116 LEU A N 1
ATOM 859 C CA . LEU A 1 116 ? 12.183 6.251 -7.594 1.00 97.06 116 LEU A CA 1
ATOM 860 C C . LEU A 1 116 ? 13.190 6.446 -8.741 1.00 97.06 116 LEU A C 1
ATOM 862 O O . LEU A 1 116 ? 14.348 6.054 -8.605 1.00 97.06 116 LEU A O 1
ATOM 866 N N . LEU A 1 117 ? 12.784 7.119 -9.821 1.00 97.81 117 LEU A N 1
ATOM 867 C CA . LEU A 1 117 ? 13.647 7.456 -10.962 1.00 97.81 117 LEU A CA 1
ATOM 868 C C . LEU A 1 117 ? 14.834 8.337 -10.546 1.00 97.81 117 LEU A C 1
ATOM 870 O O . LEU A 1 117 ? 15.974 8.026 -10.878 1.00 97.81 117 LEU A O 1
ATOM 874 N N . ASP A 1 118 ? 14.591 9.369 -9.732 1.00 97.12 118 ASP A N 1
ATOM 875 C CA . ASP A 1 118 ? 15.624 10.266 -9.186 1.00 97.12 118 ASP A CA 1
ATOM 876 C C . ASP A 1 118 ? 16.676 9.519 -8.342 1.00 97.12 118 ASP A C 1
ATOM 878 O O . ASP A 1 118 ? 17.733 10.061 -8.018 1.00 97.12 118 ASP A O 1
ATOM 882 N N . ARG A 1 119 ? 16.375 8.281 -7.930 1.00 96.00 119 ARG A N 1
ATOM 883 C CA . ARG A 1 119 ? 17.255 7.408 -7.144 1.00 96.00 119 ARG A CA 1
ATOM 884 C C . ARG A 1 119 ? 17.842 6.255 -7.947 1.00 96.00 119 ARG A C 1
ATOM 886 O O . ARG A 1 119 ? 18.467 5.383 -7.355 1.00 96.00 119 ARG A O 1
ATOM 893 N N . GLY A 1 120 ? 17.685 6.280 -9.268 1.00 95.62 120 GLY A N 1
ATOM 894 C CA . GLY A 1 120 ? 18.311 5.329 -10.179 1.00 95.62 120 GLY A CA 1
ATOM 895 C C . GLY A 1 120 ? 17.549 4.019 -10.358 1.00 95.62 120 GLY A C 1
ATOM 896 O O . GLY A 1 120 ? 18.104 3.089 -10.936 1.00 95.62 120 GLY A O 1
ATOM 897 N N . ILE A 1 121 ? 16.294 3.919 -9.901 1.00 96.44 121 ILE A N 1
ATOM 898 C CA . ILE A 1 121 ? 15.452 2.767 -10.250 1.00 96.44 121 ILE A CA 1
ATOM 899 C C . ILE A 1 121 ? 15.179 2.794 -11.756 1.00 96.44 121 ILE A C 1
ATOM 901 O O . ILE A 1 121 ? 14.861 3.845 -12.316 1.00 96.44 121 ILE A O 1
ATOM 905 N N . ALA A 1 122 ? 15.319 1.636 -12.406 1.00 96.69 122 ALA A N 1
ATOM 906 C CA . ALA A 1 122 ? 15.308 1.540 -13.858 1.00 96.69 122 ALA A CA 1
ATOM 907 C C . ALA A 1 122 ? 13.976 2.057 -14.453 1.00 96.69 122 ALA A C 1
ATOM 909 O O . ALA A 1 122 ? 12.907 1.669 -13.965 1.00 96.69 122 ALA A O 1
ATOM 910 N N . PRO A 1 123 ? 14.000 2.914 -15.494 1.00 97.56 123 PRO A N 1
ATOM 911 C CA . PRO A 1 123 ? 12.787 3.498 -16.073 1.00 97.56 123 PRO A CA 1
ATOM 912 C C . PRO A 1 123 ? 11.789 2.474 -16.629 1.00 97.56 123 PRO A C 1
ATOM 914 O O . PRO A 1 123 ? 10.584 2.722 -16.604 1.00 97.56 123 PRO A O 1
ATOM 917 N N . ASP A 1 124 ? 12.283 1.323 -17.087 1.00 97.44 124 ASP A N 1
ATOM 918 C CA . ASP A 1 124 ? 11.514 0.189 -17.608 1.00 97.44 124 ASP A CA 1
ATOM 919 C C . ASP A 1 124 ? 10.946 -0.726 -16.508 1.00 97.44 124 ASP A C 1
ATOM 921 O O . ASP A 1 124 ? 10.244 -1.690 -16.820 1.00 97.44 124 ASP A O 1
ATOM 925 N N . SER A 1 125 ? 11.216 -0.442 -15.225 1.00 97.00 125 SER A N 1
ATOM 926 C CA . SER A 1 125 ? 10.681 -1.229 -14.108 1.00 97.00 125 SER A CA 1
ATOM 927 C C . SER A 1 125 ? 9.162 -1.324 -14.210 1.00 97.00 125 SER A C 1
ATOM 929 O O . SER A 1 125 ? 8.471 -0.316 -14.386 1.00 97.00 125 SER A O 1
ATOM 931 N N . ARG A 1 126 ? 8.636 -2.544 -14.091 1.00 98.12 126 ARG A N 1
ATOM 932 C CA . ARG A 1 126 ? 7.203 -2.804 -14.210 1.00 98.12 126 ARG A CA 1
ATOM 933 C C . ARG A 1 126 ? 6.468 -2.193 -13.020 1.00 98.12 126 ARG A C 1
ATOM 935 O O . ARG A 1 126 ? 6.867 -2.365 -11.866 1.00 98.12 126 ARG A O 1
ATOM 942 N N . VAL A 1 127 ? 5.360 -1.522 -13.309 1.00 98.44 127 VAL A N 1
ATOM 943 C CA . VAL A 1 127 ? 4.463 -0.935 -12.316 1.00 98.44 127 VAL A CA 1
ATOM 944 C C . VAL A 1 127 ? 3.019 -1.285 -12.657 1.00 98.44 127 VAL A C 1
ATOM 946 O O . VAL A 1 127 ? 2.639 -1.373 -13.824 1.00 98.44 127 VAL A O 1
ATOM 949 N N . MET A 1 128 ? 2.198 -1.462 -11.626 1.00 98.69 128 MET A N 1
ATOM 950 C CA . MET A 1 128 ? 0.745 -1.506 -11.743 1.00 98.69 128 MET A CA 1
ATOM 951 C C . MET A 1 128 ? 0.134 -0.468 -10.804 1.00 98.69 128 MET A C 1
ATOM 953 O O . MET A 1 128 ? 0.448 -0.446 -9.620 1.00 98.69 128 MET A O 1
ATOM 957 N N . VAL A 1 129 ? -0.751 0.385 -11.308 1.00 98.50 129 VAL A N 1
ATOM 958 C CA . VAL A 1 129 ? -1.520 1.343 -10.504 1.00 98.50 129 VAL A CA 1
ATOM 959 C C . VAL A 1 129 ? -2.987 0.937 -10.536 1.00 98.50 129 VAL A C 1
ATOM 961 O O . VAL A 1 129 ? -3.553 0.756 -11.612 1.00 98.50 129 VAL A O 1
ATOM 964 N N . ILE A 1 130 ? -3.590 0.791 -9.359 1.00 98.31 130 ILE A N 1
ATOM 965 C CA . ILE A 1 130 ? -5.008 0.484 -9.172 1.00 98.31 130 ILE A CA 1
ATOM 966 C C . I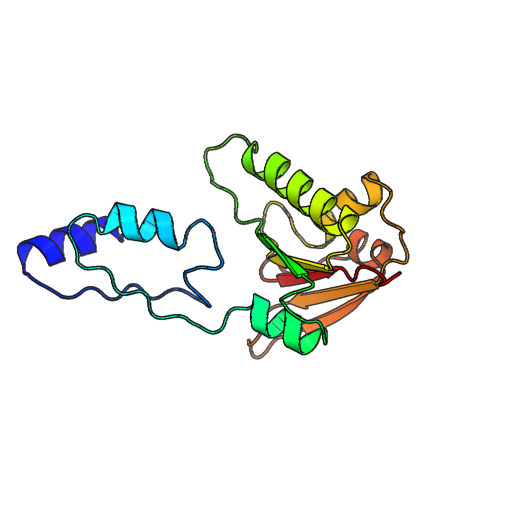LE A 1 130 ? -5.676 1.734 -8.601 1.00 98.31 130 ILE A C 1
ATOM 968 O O . ILE A 1 130 ? -5.417 2.110 -7.457 1.00 98.31 130 ILE A O 1
ATOM 972 N N . GLU A 1 131 ? -6.507 2.388 -9.402 1.00 97.06 131 GLU A N 1
ATOM 973 C CA . GLU A 1 131 ? -7.361 3.507 -9.004 1.00 97.06 131 GLU A CA 1
ATOM 974 C C . GLU A 1 131 ? -8.707 2.954 -8.517 1.00 97.06 131 GLU A C 1
ATOM 976 O O . GLU A 1 131 ? -9.244 2.031 -9.129 1.00 97.06 131 GLU A O 1
ATOM 981 N N . ASN A 1 132 ? -9.238 3.502 -7.420 1.00 95.12 132 ASN A N 1
ATOM 982 C CA . ASN A 1 132 ? -10.529 3.119 -6.833 1.00 95.12 132 ASN A CA 1
ATOM 983 C C . ASN A 1 132 ? -10.695 1.598 -6.605 1.00 95.12 132 ASN A C 1
ATOM 985 O O . ASN A 1 132 ? -11.663 0.999 -7.076 1.00 95.12 132 ASN A O 1
ATOM 989 N N . PRO A 1 133 ? -9.754 0.945 -5.888 1.00 94.06 133 PRO A N 1
ATOM 990 C CA . PRO A 1 133 ? -9.783 -0.503 -5.686 1.00 94.06 133 PRO A CA 1
ATOM 991 C C . PRO A 1 133 ? -11.087 -0.963 -5.022 1.00 94.06 133 PRO A C 1
ATOM 993 O O . PRO A 1 133 ? -11.499 -0.396 -4.010 1.00 94.06 133 PRO A O 1
ATOM 996 N N . ALA A 1 134 ? -11.691 -2.024 -5.568 1.00 92.81 134 ALA A N 1
ATOM 997 C CA . ALA A 1 134 ? -12.984 -2.590 -5.158 1.00 92.81 134 ALA A CA 1
ATOM 998 C C . ALA A 1 134 ? -14.204 -1.646 -5.262 1.00 92.81 134 ALA A C 1
ATOM 1000 O O . ALA A 1 134 ? -15.279 -1.979 -4.758 1.00 92.81 134 ALA A O 1
ATOM 1001 N N . CYS A 1 135 ? -14.078 -0.502 -5.939 1.00 94.81 135 CYS A N 1
ATOM 1002 C CA . CYS A 1 135 ? -15.214 0.338 -6.313 1.00 94.81 135 CYS A CA 1
ATOM 1003 C C . CYS A 1 135 ? -15.724 -0.021 -7.726 1.00 94.81 135 CYS A C 1
ATOM 1005 O O . CYS A 1 135 ? -14.978 -0.599 -8.517 1.00 94.81 135 CYS A O 1
ATOM 1007 N N . PRO A 1 136 ? -16.981 0.315 -8.085 1.00 96.81 136 PRO A N 1
ATOM 1008 C CA . PRO A 1 136 ? -17.520 0.046 -9.425 1.00 96.81 136 PRO A CA 1
ATOM 1009 C C . PRO A 1 136 ? -16.728 0.689 -10.574 1.00 96.81 136 PRO A C 1
ATOM 1011 O O . PRO A 1 136 ? -16.771 0.202 -11.698 1.00 96.81 136 PRO A O 1
ATOM 1014 N N . ASP A 1 137 ? -16.017 1.778 -10.292 1.00 96.62 137 ASP A N 1
ATOM 1015 C CA . ASP A 1 137 ? -15.163 2.523 -11.214 1.00 96.62 137 ASP A CA 1
ATOM 1016 C C . ASP A 1 137 ? -13.668 2.177 -11.055 1.00 96.62 137 ASP A C 1
ATOM 1018 O O . ASP A 1 137 ? -12.803 2.985 -11.398 1.00 96.62 137 ASP A O 1
ATOM 1022 N N . GLU A 1 138 ? -13.353 0.983 -10.534 1.00 97.88 138 GLU A N 1
ATOM 1023 C CA . GLU A 1 138 ? -11.979 0.487 -10.430 1.00 97.88 138 GLU A CA 1
ATOM 1024 C C . GLU A 1 138 ? -11.283 0.504 -11.798 1.00 97.88 138 GLU A C 1
ATOM 1026 O O . GLU A 1 138 ? -11.789 -0.016 -12.797 1.00 97.88 138 GLU A O 1
ATOM 1031 N N . LYS A 1 139 ? -10.066 1.051 -11.829 1.00 97.94 139 LYS A N 1
ATOM 1032 C CA . LYS A 1 139 ? -9.235 1.092 -13.031 1.00 97.94 139 LYS A CA 1
ATOM 1033 C C . LYS A 1 139 ? -7.824 0.617 -12.730 1.00 97.94 139 LYS A C 1
ATOM 1035 O O . LYS A 1 139 ? -7.156 1.128 -11.835 1.00 97.94 139 LYS A O 1
ATOM 1040 N N . ILE A 1 140 ? -7.342 -0.330 -13.530 1.00 98.31 140 ILE A N 1
ATOM 1041 C CA . ILE A 1 140 ? -5.999 -0.899 -13.403 1.00 98.31 140 ILE A CA 1
ATOM 1042 C C . ILE A 1 140 ? -5.166 -0.478 -14.611 1.00 98.31 140 ILE A C 1
ATOM 1044 O O . ILE A 1 140 ? -5.536 -0.738 -15.753 1.00 98.31 140 ILE A O 1
ATOM 1048 N N . THR A 1 141 ? -4.023 0.152 -14.356 1.00 98.38 141 THR A N 1
ATOM 1049 C CA . THR A 1 141 ? -3.048 0.541 -15.381 1.00 98.38 141 THR A CA 1
ATOM 1050 C C . THR A 1 141 ? -1.740 -0.195 -15.121 1.00 98.38 141 THR A C 1
ATOM 1052 O O . THR A 1 141 ? -1.149 -0.025 -14.059 1.00 98.38 141 THR A O 1
ATOM 1055 N N . SER A 1 142 ? -1.282 -1.006 -16.075 1.00 98.19 142 SER A N 1
ATOM 1056 C CA . SER A 1 142 ? 0.040 -1.647 -16.033 1.00 98.19 142 SER A CA 1
ATOM 1057 C C . SER A 1 142 ? 0.950 -1.001 -17.071 1.00 98.19 142 SER A C 1
ATOM 1059 O O . SER A 1 142 ? 0.618 -1.002 -18.254 1.00 98.19 142 SER A O 1
ATOM 1061 N N . CYS A 1 143 ? 2.071 -0.433 -16.637 1.00 97.69 143 CYS A N 1
ATOM 1062 C CA . CYS A 1 143 ? 3.007 0.283 -17.505 1.00 97.69 143 CYS A CA 1
ATOM 1063 C C . CYS A 1 143 ? 4.406 0.361 -16.870 1.00 97.69 143 CYS A C 1
ATOM 1065 O O . CYS A 1 143 ? 4.663 -0.255 -15.830 1.00 97.69 143 CYS A O 1
ATOM 1067 N N . SER A 1 144 ? 5.331 1.074 -17.515 1.00 98.38 144 SER A N 1
ATOM 1068 C CA . SER A 1 144 ? 6.668 1.295 -16.964 1.00 98.38 144 SER A CA 1
ATOM 1069 C C . SER A 1 144 ? 6.668 2.373 -15.876 1.00 98.38 144 SER A C 1
ATOM 1071 O O . SER A 1 144 ? 5.777 3.226 -15.797 1.00 98.38 144 SER A O 1
ATOM 1073 N N . LEU A 1 145 ? 7.708 2.382 -15.045 1.00 98.12 145 LEU A N 1
ATOM 1074 C CA . LEU A 1 145 ? 7.932 3.435 -14.058 1.00 98.12 145 LEU A CA 1
ATOM 1075 C C . LEU A 1 145 ? 8.031 4.824 -14.717 1.00 98.12 145 LEU A C 1
ATOM 1077 O O . LEU A 1 145 ? 7.499 5.802 -14.182 1.00 98.12 145 LEU A O 1
ATOM 1081 N N . ALA A 1 146 ? 8.657 4.907 -15.895 1.00 98.31 146 ALA A N 1
ATOM 1082 C CA . ALA A 1 146 ? 8.719 6.128 -16.695 1.00 98.31 146 ALA A CA 1
ATOM 1083 C C . ALA A 1 146 ? 7.323 6.624 -17.099 1.00 98.31 146 ALA A C 1
ATOM 1085 O O . ALA A 1 146 ? 7.018 7.806 -16.918 1.00 98.31 146 ALA A O 1
ATOM 1086 N N . ASP A 1 147 ? 6.451 5.728 -17.562 1.00 98.44 147 ASP A N 1
ATOM 1087 C CA . ASP A 1 147 ? 5.080 6.066 -17.956 1.00 98.44 147 ASP A CA 1
ATOM 1088 C C . ASP A 1 147 ? 4.264 6.594 -16.772 1.00 98.44 147 ASP A C 1
ATOM 1090 O O . ASP A 1 147 ? 3.574 7.607 -16.880 1.00 98.44 147 ASP A O 1
ATOM 1094 N N . VAL A 1 148 ? 4.379 5.961 -15.600 1.00 98.12 148 VAL A N 1
ATOM 1095 C CA . VAL A 1 148 ? 3.693 6.444 -14.390 1.00 98.12 148 VAL A CA 1
ATOM 1096 C C . VAL A 1 148 ? 4.152 7.856 -14.018 1.00 98.12 148 VAL A C 1
ATOM 1098 O O . VAL A 1 148 ? 3.345 8.671 -13.568 1.00 98.12 148 VAL A O 1
ATOM 1101 N N . SER A 1 149 ? 5.429 8.186 -14.229 1.00 97.81 149 SER A N 1
ATOM 1102 C CA . SER A 1 149 ? 5.987 9.506 -13.902 1.00 97.81 149 SER A CA 1
ATOM 1103 C C . SER A 1 149 ? 5.424 10.656 -14.758 1.00 97.81 149 SER A C 1
ATOM 1105 O O . SER A 1 149 ? 5.411 11.814 -14.306 1.00 97.81 149 SER A O 1
ATOM 1107 N N . SER A 1 150 ? 4.943 10.345 -15.968 1.00 96.62 150 SER A N 1
ATOM 1108 C CA . SER A 1 150 ? 4.398 11.300 -16.941 1.00 96.62 150 SER A CA 1
ATOM 1109 C C . SER A 1 150 ? 2.865 11.360 -16.939 1.00 96.62 150 SER A C 1
ATOM 1111 O O . SER A 1 150 ? 2.291 12.354 -17.385 1.00 96.62 150 SER A O 1
ATOM 1113 N N . GLN A 1 151 ? 2.197 10.355 -16.373 1.00 95.62 151 GLN A N 1
ATOM 1114 C CA . GLN A 1 151 ? 0.739 10.271 -16.292 1.00 95.62 151 GLN A CA 1
ATOM 1115 C C . GLN A 1 151 ? 0.154 10.927 -15.029 1.00 95.62 151 GLN A C 1
ATOM 1117 O O . GLN A 1 151 ? 0.850 11.309 -14.082 1.00 95.62 151 GLN A O 1
ATOM 1122 N N . ARG A 1 152 ? -1.174 11.082 -15.025 1.00 93.56 152 ARG A N 1
ATOM 1123 C CA . ARG A 1 152 ? -1.961 11.510 -13.863 1.00 93.56 152 ARG A CA 1
ATOM 1124 C C . ARG A 1 152 ? -2.874 10.373 -13.426 1.00 93.56 152 ARG A C 1
ATOM 1126 O O . ARG A 1 152 ? -3.467 9.709 -14.265 1.00 93.56 152 ARG A O 1
ATOM 1133 N N . PHE A 1 153 ? -3.001 10.222 -12.115 1.00 94.94 153 PHE A N 1
ATOM 1134 C CA . PHE A 1 153 ? -3.829 9.211 -11.466 1.00 94.94 153 PHE A CA 1
ATOM 1135 C C . PHE A 1 153 ? -4.655 9.866 -10.359 1.00 94.94 153 PHE A C 1
ATOM 1137 O O . PHE A 1 153 ? -4.277 10.924 -9.840 1.00 94.94 153 PHE A O 1
ATOM 1144 N N . GLY A 1 154 ? -5.756 9.229 -9.980 1.00 90.12 154 GLY A N 1
ATOM 1145 C CA . GLY A 1 154 ? -6.552 9.574 -8.814 1.00 90.12 154 GLY A CA 1
ATOM 1146 C C . GLY A 1 154 ? -5.770 9.416 -7.510 1.00 90.12 154 GLY A C 1
ATOM 1147 O O . GLY A 1 154 ? -4.861 8.591 -7.381 1.00 90.12 154 GLY A O 1
ATOM 1148 N N . TRP A 1 155 ? -6.130 10.228 -6.515 1.00 85.44 155 TRP A N 1
ATOM 1149 C CA . TRP A 1 155 ? -5.482 10.203 -5.198 1.00 85.44 155 TRP A CA 1
ATOM 1150 C C . TRP A 1 155 ? -5.794 8.923 -4.419 1.00 85.44 155 TRP A C 1
ATOM 1152 O O . TRP A 1 155 ? -4.995 8.501 -3.587 1.00 85.44 155 TRP A O 1
ATOM 1162 N N . PHE A 1 156 ? -6.949 8.313 -4.689 1.00 89.81 156 PHE A N 1
ATOM 1163 C CA . PHE A 1 156 ? -7.376 7.060 -4.092 1.00 89.81 156 PHE A CA 1
ATOM 1164 C C . PHE A 1 156 ? -6.859 5.894 -4.942 1.00 89.81 156 PHE A C 1
ATOM 1166 O O . PHE A 1 156 ? -7.584 5.287 -5.728 1.00 89.81 156 PHE A O 1
ATOM 1173 N N . SER A 1 157 ? -5.552 5.643 -4.841 1.00 94.38 157 SER A N 1
ATOM 1174 C CA . SER A 1 157 ? -4.884 4.602 -5.620 1.00 94.38 157 SER A CA 1
ATOM 1175 C C . SER A 1 157 ? -3.815 3.843 -4.838 1.00 94.38 157 SER A C 1
ATOM 1177 O O . SER A 1 157 ? -3.158 4.373 -3.932 1.00 94.38 157 SER A O 1
ATOM 1179 N N . VAL A 1 158 ? -3.625 2.584 -5.231 1.00 96.50 158 VAL A N 1
ATOM 1180 C CA . VAL A 1 158 ? -2.538 1.715 -4.774 1.00 96.50 158 VAL A CA 1
ATOM 1181 C C . VAL A 1 158 ? -1.598 1.458 -5.944 1.00 96.50 158 VAL A C 1
ATOM 1183 O O . VAL A 1 158 ? -2.031 1.056 -7.019 1.00 96.50 158 VAL A O 1
ATOM 1186 N N . MET A 1 159 ? -0.307 1.698 -5.740 1.00 97.94 159 MET A N 1
ATOM 1187 C CA . MET A 1 159 ? 0.738 1.480 -6.737 1.00 97.94 159 MET A CA 1
ATOM 1188 C C . MET A 1 159 ? 1.594 0.284 -6.326 1.00 97.94 159 MET A C 1
ATOM 1190 O O . MET A 1 159 ? 2.158 0.272 -5.237 1.00 97.94 159 MET A O 1
ATOM 1194 N N . VAL A 1 160 ? 1.714 -0.703 -7.205 1.00 98.56 160 VAL A N 1
ATOM 1195 C CA . VAL A 1 160 ? 2.602 -1.854 -7.055 1.00 98.56 160 VAL A CA 1
ATOM 1196 C C . VAL A 1 160 ? 3.831 -1.651 -7.930 1.00 98.56 160 VAL A C 1
ATOM 1198 O O . VAL A 1 160 ? 3.698 -1.496 -9.144 1.00 98.56 160 VAL A O 1
ATOM 1201 N N . VAL A 1 161 ? 5.020 -1.655 -7.329 1.00 98.31 161 VAL A N 1
ATOM 1202 C CA . VAL A 1 161 ? 6.297 -1.641 -8.060 1.00 98.31 161 VAL A CA 1
ATOM 1203 C C . VAL A 1 161 ? 6.896 -3.032 -7.974 1.00 98.31 161 VAL A C 1
ATOM 1205 O O . VAL A 1 161 ? 7.189 -3.519 -6.879 1.00 98.31 161 VAL A O 1
ATOM 1208 N N . PHE A 1 162 ? 7.063 -3.671 -9.126 1.00 97.88 162 PHE A N 1
ATOM 1209 C CA . PHE A 1 162 ? 7.599 -5.018 -9.194 1.00 97.88 162 PHE A CA 1
ATOM 1210 C C . PHE A 1 162 ? 9.117 -4.944 -9.151 1.00 97.88 162 PHE A C 1
ATOM 1212 O O . PHE A 1 162 ? 9.758 -4.438 -10.072 1.00 97.88 162 PHE A O 1
ATOM 1219 N N . ASN A 1 163 ? 9.684 -5.473 -8.079 1.00 93.56 163 ASN A N 1
ATOM 1220 C CA . ASN A 1 163 ? 11.080 -5.872 -8.087 1.00 93.56 163 ASN A CA 1
ATOM 1221 C C . ASN A 1 163 ? 11.267 -7.103 -8.984 1.00 93.56 163 ASN A C 1
ATOM 1223 O O . ASN A 1 163 ? 10.396 -7.976 -9.001 1.00 93.56 163 ASN A O 1
ATOM 1227 N N . LYS A 1 164 ? 12.356 -7.160 -9.751 1.00 74.50 164 LYS A N 1
ATOM 1228 C CA . LYS A 1 164 ? 12.689 -8.376 -10.500 1.00 74.50 164 LYS A CA 1
ATOM 1229 C C . LYS A 1 164 ? 13.271 -9.367 -9.482 1.00 74.50 164 LYS A C 1
ATOM 1231 O O . LYS A 1 164 ? 14.143 -8.947 -8.727 1.00 74.50 164 LYS A O 1
ATOM 1236 N N . PRO A 1 165 ? 12.791 -10.618 -9.403 1.00 54.84 165 PRO A N 1
ATOM 1237 C CA . PRO A 1 165 ? 13.574 -11.642 -8.728 1.00 54.84 165 PRO A CA 1
ATOM 1238 C C . PRO A 1 165 ? 14.910 -11.773 -9.471 1.00 54.84 165 PRO A C 1
ATOM 1240 O O . PRO A 1 165 ? 14.926 -11.667 -10.703 1.00 54.84 165 PRO A O 1
ATOM 1243 N N . ASP A 1 166 ? 15.997 -11.923 -8.716 1.00 51.00 166 ASP A N 1
ATOM 1244 C CA . ASP A 1 166 ? 17.312 -12.283 -9.260 1.00 51.00 166 ASP A CA 1
ATOM 1245 C C . ASP A 1 166 ? 17.249 -13.590 -10.073 1.00 51.00 166 ASP A C 1
ATOM 1247 O O . ASP A 1 166 ? 16.459 -14.494 -9.699 1.00 51.00 166 ASP A O 1
#

Sequence (166 aa):
MPKLAALEAQKNGDTVVVLKTGDPLVAPAGLDGITSTFNGFEVEIIPGISSVQLAAAKAGISLYDAAIITYHPLPHDGGKDLRKKRRRMLDALSWGLHLIVLTGVRQMPNATARCLLDRGIAPDSRVMVIENPACPDEKITSCSLADVSSQRFGWFSVMVVFNKPD

Mean predicted aligned error: 4.79 Å

Solvent-accessible surface area (backbone atoms only — not comparable to full-atom values): 9672 Å² total; per-residue (Å²): 114,70,57,56,56,38,54,52,24,67,75,72,72,53,88,83,84,84,90,62,82,42,26,48,82,79,45,83,78,33,49,64,54,48,53,64,52,42,63,94,56,92,82,84,84,77,84,46,75,30,68,65,58,54,49,28,63,75,67,73,48,59,70,87,53,36,40,83,40,70,37,73,76,70,94,84,58,89,60,53,65,58,55,53,49,54,48,54,52,51,54,35,47,76,71,58,21,21,38,42,31,39,35,13,93,90,36,35,63,25,58,46,30,44,59,40,46,80,69,68,47,59,53,75,37,48,29,36,37,32,29,39,74,96,44,98,75,48,44,78,49,76,47,32,32,50,55,42,42,77,49,86,80,65,54,61,27,40,35,35,41,54,48,72,80,131

Foldseek 3Di:
DLLVVLVVCVVVVDDDDDDDPAFLPQDPCRDPVNCVSNPPDDDDGDGGHHPLNLVCVVVVHDPVQEDEQEPPDPPPDVCPVVVVSLVVQVVSLVVQGKYWYQAAPVGFQLNNLVSCVVVPDDQQFWKWKWAPPPDPPIDIDIGGSVVSNVDDGDRRMIMITHRDDD

Secondary structure (DSSP, 8-state):
-HHHHHHHHHHHT-------SS-TTTSTTTHHHHHHHTTTS---------HHHHHHHHHT--STTEEEEE----TTSTTHHHHHHHHHHHHHHHTT-EEEEE-BTTB-HHHHHHHHHTTT--TT-EEEEEESTTSTT-EEEEEEHHHHHHS---SSEEEEE-PPP-

Radius of gyration: 17.87 Å; Cα contacts (8 Å, |Δi|>4): 252; chains: 1; bounding box: 41×32×49 Å

Nearest PDB structures (foldseek):
  2zvb-assembly1_A  TM=7.166E-01  e=7.239E-09  Thermus thermophilus HB8
  3nut-assembly1_D  TM=7.859E-01  e=3.458E-08  Rhodobacter capsulatus
  6pr2-assembly1_A  TM=7.511E-01  e=1.149E-06  Salmonella enterica subsp. enterica serovar Typhimurium
  1v9a-assembly1_B  TM=7.437E-01  e=6.542E-07  Thermus thermophilus HB8
  6pr2-assembly1_B  TM=7.396E-01  e=1.386E-06  Salmonella enterica subsp. enterica serovar Typhimurium